Protein AF-A0A842SSV4-F1 (afdb_monomer_lite)

Structure (mmCIF, N/CA/C/O backbone):
data_AF-A0A842SSV4-F1
#
_entry.id   AF-A0A842SSV4-F1
#
loop_
_atom_site.group_PDB
_atom_site.id
_atom_site.type_symbol
_atom_site.label_atom_id
_atom_site.label_alt_id
_atom_site.label_comp_id
_atom_site.label_asym_id
_atom_site.label_entity_id
_atom_site.label_seq_id
_atom_site.pdbx_PDB_ins_code
_atom_site.Cartn_x
_atom_site.Cartn_y
_atom_site.Cartn_z
_atom_site.occupancy
_atom_site.B_iso_or_equiv
_atom_site.auth_seq_id
_atom_site.auth_comp_id
_atom_site.auth_asym_id
_atom_site.auth_atom_id
_atom_site.pdbx_PDB_model_num
ATOM 1 N N . MET A 1 1 ? 3.267 3.228 -20.780 1.00 93.62 1 MET A N 1
ATOM 2 C CA . MET A 1 1 ? 2.485 2.205 -20.049 1.00 93.62 1 MET A CA 1
ATOM 3 C C . MET A 1 1 ? 2.811 2.326 -18.571 1.00 93.62 1 MET A C 1
ATOM 5 O O . MET A 1 1 ? 3.985 2.410 -18.244 1.00 93.62 1 MET A O 1
ATOM 9 N N . LEU A 1 2 ? 1.813 2.346 -17.688 1.00 96.38 2 LEU A N 1
ATOM 10 C CA . LEU A 1 2 ? 2.030 2.384 -16.240 1.00 96.38 2 LEU A CA 1
ATOM 11 C C . LEU A 1 2 ? 1.550 1.074 -15.621 1.00 96.38 2 LEU A C 1
ATOM 13 O O . LEU A 1 2 ? 0.436 0.637 -15.901 1.00 96.38 2 LEU A O 1
ATOM 17 N N . GLN A 1 3 ? 2.385 0.460 -14.790 1.00 97.50 3 GLN A N 1
ATOM 18 C CA . GLN A 1 3 ? 2.035 -0.718 -14.011 1.00 97.50 3 GLN A CA 1
ATOM 19 C C . GLN A 1 3 ? 1.862 -0.320 -12.544 1.00 97.50 3 GLN A C 1
ATOM 21 O O . GLN A 1 3 ? 2.732 0.305 -11.937 1.00 97.50 3 GLN A O 1
ATOM 26 N N . ALA A 1 4 ? 0.693 -0.661 -12.004 1.00 97.88 4 ALA A N 1
ATOM 27 C CA . ALA A 1 4 ? 0.375 -0.517 -10.592 1.00 97.88 4 ALA A CA 1
ATOM 28 C C . ALA A 1 4 ? 0.913 -1.739 -9.830 1.00 97.88 4 ALA A C 1
ATOM 30 O O . ALA A 1 4 ? 0.251 -2.783 -9.742 1.00 97.88 4 ALA A O 1
ATOM 31 N N . SER A 1 5 ? 2.137 -1.615 -9.326 1.00 98.06 5 SER A N 1
ATOM 32 C CA . SER A 1 5 ? 2.765 -2.553 -8.399 1.00 98.06 5 SER A CA 1
ATOM 33 C C . SER A 1 5 ? 2.286 -2.286 -6.967 1.00 98.06 5 SER A C 1
ATOM 35 O O . SER A 1 5 ? 1.257 -1.650 -6.741 1.00 98.06 5 SER A O 1
ATOM 37 N N . THR A 1 6 ? 2.998 -2.810 -5.978 1.00 97.31 6 THR A N 1
ATOM 38 C CA . THR A 1 6 ? 2.606 -2.781 -4.567 1.00 97.31 6 THR A CA 1
ATOM 39 C C . THR A 1 6 ? 3.836 -2.803 -3.667 1.00 97.31 6 THR A C 1
ATOM 41 O O . THR A 1 6 ? 4.877 -3.305 -4.078 1.00 97.31 6 THR A O 1
ATOM 44 N N . SER A 1 7 ? 3.720 -2.305 -2.436 1.00 95.19 7 SER A N 1
ATOM 45 C CA . SER A 1 7 ? 4.739 -2.488 -1.397 1.00 95.19 7 SER A CA 1
ATOM 46 C C . SER A 1 7 ? 4.999 -3.961 -1.056 1.00 95.19 7 SER A C 1
ATOM 48 O O . SER A 1 7 ? 6.096 -4.285 -0.617 1.00 95.19 7 SER A O 1
ATOM 50 N N . GLU A 1 8 ? 4.054 -4.874 -1.315 1.00 95.38 8 GLU A N 1
ATOM 51 C CA . GLU A 1 8 ? 4.224 -6.312 -1.032 1.00 95.38 8 GLU A CA 1
ATOM 52 C C . GLU A 1 8 ? 5.365 -6.961 -1.839 1.00 95.38 8 GLU A C 1
ATOM 54 O O . GLU A 1 8 ? 5.863 -8.016 -1.460 1.00 95.38 8 GLU A O 1
ATOM 59 N N . VAL A 1 9 ? 5.872 -6.319 -2.904 1.00 97.38 9 VAL A N 1
ATOM 60 C CA . VAL A 1 9 ? 7.084 -6.797 -3.604 1.00 97.38 9 VAL A CA 1
ATOM 61 C C . VAL A 1 9 ? 8.329 -6.785 -2.710 1.00 97.38 9 VAL A C 1
ATOM 63 O O . VAL A 1 9 ? 9.318 -7.449 -3.038 1.00 97.38 9 VAL A O 1
ATOM 66 N N . TYR A 1 10 ? 8.275 -6.043 -1.597 1.00 96.69 10 TYR A N 1
ATOM 67 C CA . TYR A 1 10 ? 9.287 -6.022 -0.548 1.00 96.69 10 TYR A CA 1
ATOM 68 C C . TYR A 1 10 ? 9.121 -7.151 0.488 1.00 96.69 10 TYR A C 1
ATOM 70 O O . TYR A 1 10 ? 10.099 -7.462 1.167 1.00 96.69 10 TYR A O 1
ATOM 78 N N . GLY A 1 11 ? 7.945 -7.783 0.578 1.00 93.69 11 GLY A N 1
ATOM 79 C CA . GLY A 1 11 ? 7.650 -8.902 1.480 1.00 93.69 11 GLY A CA 1
ATOM 80 C C . GLY A 1 11 ? 7.737 -8.549 2.963 1.00 93.69 11 GLY A C 1
ATOM 81 O O . GLY A 1 11 ? 7.105 -7.590 3.395 1.00 93.69 11 GLY A O 1
ATOM 82 N N . ASP A 1 12 ? 8.531 -9.318 3.713 1.00 90.62 12 ASP A N 1
ATOM 83 C CA . ASP A 1 12 ? 8.858 -9.095 5.126 1.00 90.62 12 ASP A CA 1
ATOM 84 C C . ASP A 1 12 ? 10.211 -8.358 5.232 1.00 90.62 12 ASP A C 1
ATOM 86 O O . ASP A 1 12 ? 11.257 -8.991 5.414 1.00 90.62 12 ASP A O 1
ATOM 90 N N . PRO A 1 13 ? 10.250 -7.023 5.047 1.00 86.62 13 PRO A N 1
ATOM 91 C CA . PRO A 1 13 ? 11.495 -6.296 4.867 1.00 86.62 13 PRO A CA 1
ATOM 92 C C . PRO A 1 13 ? 12.367 -6.316 6.122 1.00 86.62 13 PRO A C 1
ATOM 94 O O . PRO A 1 13 ? 11.927 -6.015 7.228 1.00 86.62 13 PRO A O 1
ATOM 97 N N . GLU A 1 14 ? 13.657 -6.549 5.914 1.00 88.69 14 GLU A N 1
ATOM 98 C CA . GLU A 1 14 ? 14.684 -6.489 6.966 1.00 88.69 14 GLU A CA 1
ATOM 99 C C . GLU A 1 14 ? 15.176 -5.053 7.232 1.00 88.69 14 GLU A C 1
ATOM 101 O O . GLU A 1 14 ? 16.006 -4.813 8.108 1.00 88.69 14 GLU A O 1
ATOM 106 N N . VAL A 1 15 ? 14.680 -4.084 6.454 1.00 88.56 15 VAL A N 1
ATOM 107 C CA . VAL A 1 15 ? 15.071 -2.671 6.498 1.00 88.56 15 VAL A CA 1
ATOM 108 C C . VAL A 1 15 ? 13.840 -1.768 6.547 1.00 88.56 15 VAL A C 1
ATOM 110 O O . VAL A 1 15 ? 12.833 -2.028 5.883 1.00 88.56 15 VAL A O 1
ATOM 113 N N . HIS A 1 16 ? 13.929 -0.678 7.310 1.00 84.62 16 HIS A N 1
ATOM 114 C CA . HIS A 1 16 ? 12.875 0.328 7.411 1.00 84.62 16 HIS A CA 1
ATOM 115 C C . HIS A 1 16 ? 13.487 1.745 7.426 1.00 84.62 16 HIS A C 1
ATOM 117 O O . HIS A 1 16 ? 14.392 1.989 8.229 1.00 84.62 16 HIS A O 1
ATOM 123 N N . PRO A 1 17 ? 13.035 2.681 6.564 1.00 89.38 17 PRO A N 1
ATOM 124 C CA . PRO A 1 17 ? 12.002 2.527 5.528 1.00 89.38 17 PRO A CA 1
ATOM 125 C C . PRO A 1 17 ? 12.487 1.725 4.303 1.00 89.38 17 PRO A C 1
ATOM 127 O O . PRO A 1 17 ? 13.690 1.582 4.073 1.00 89.38 17 PRO A O 1
ATOM 130 N N . GLN A 1 18 ? 11.552 1.215 3.494 1.00 92.88 18 GLN A N 1
ATOM 131 C CA . GLN A 1 18 ? 11.871 0.471 2.270 1.00 92.88 18 GLN A CA 1
ATOM 132 C C . GLN A 1 18 ? 12.161 1.438 1.119 1.00 92.88 18 GLN A C 1
ATOM 134 O O . GLN A 1 18 ? 11.287 2.188 0.690 1.00 92.88 18 GLN A O 1
ATOM 139 N N . LYS A 1 19 ? 13.390 1.398 0.601 1.00 94.69 19 LYS A N 1
ATOM 140 C CA . LYS A 1 19 ? 13.786 2.129 -0.609 1.00 94.69 19 LYS A CA 1
ATOM 141 C C . LYS A 1 19 ? 13.594 1.276 -1.857 1.00 94.69 19 LYS A C 1
ATOM 143 O O . LYS A 1 19 ? 13.599 0.049 -1.785 1.00 94.69 19 LYS A O 1
ATOM 148 N N . GLU A 1 20 ? 13.479 1.925 -3.005 1.00 96.38 20 GLU A N 1
ATOM 149 C CA . GLU A 1 20 ? 13.238 1.301 -4.303 1.00 96.38 20 GLU A CA 1
ATOM 150 C C . GLU A 1 20 ? 14.331 0.311 -4.727 1.00 96.38 20 GLU A C 1
ATOM 152 O O . GLU A 1 20 ? 14.036 -0.640 -5.459 1.00 96.38 20 GLU A O 1
ATOM 157 N N . GLU A 1 21 ? 15.566 0.480 -4.242 1.00 95.69 21 GLU A N 1
ATOM 158 C CA . GLU A 1 21 ? 16.665 -0.451 -4.515 1.00 95.69 21 GLU A CA 1
ATOM 159 C C . GLU A 1 21 ? 16.591 -1.745 -3.689 1.00 95.69 21 GLU A C 1
ATOM 161 O O . GLU A 1 21 ? 17.307 -2.709 -3.985 1.00 95.69 21 GLU A O 1
ATOM 166 N N . TYR A 1 22 ? 15.744 -1.797 -2.654 1.00 96.62 22 TYR A N 1
ATOM 167 C CA . TYR A 1 22 ? 15.576 -3.002 -1.853 1.00 96.62 22 TYR A CA 1
ATOM 168 C C . TYR A 1 22 ? 14.926 -4.112 -2.685 1.00 96.62 22 TYR A C 1
ATOM 170 O O . TYR A 1 22 ? 13.895 -3.925 -3.330 1.00 96.62 22 TYR A O 1
ATOM 178 N N . ARG A 1 23 ? 15.536 -5.301 -2.663 1.00 95.31 23 ARG A N 1
ATOM 179 C CA . ARG A 1 23 ? 15.113 -6.444 -3.493 1.00 95.31 23 ARG A CA 1
ATOM 180 C C . ARG A 1 23 ? 13.877 -7.174 -2.965 1.00 95.31 23 ARG A C 1
ATOM 182 O O . ARG A 1 23 ? 13.277 -7.941 -3.720 1.00 95.31 23 ARG A O 1
ATOM 189 N N . GLY A 1 24 ? 13.516 -6.942 -1.705 1.00 94.94 24 GLY A N 1
ATOM 190 C CA . GLY A 1 24 ? 12.455 -7.659 -1.007 1.00 94.94 24 GLY A CA 1
ATOM 191 C C . GLY A 1 24 ? 12.914 -8.968 -0.365 1.00 94.94 24 GLY A C 1
ATOM 192 O O . GLY A 1 24 ? 13.857 -9.604 -0.839 1.00 94.94 24 GLY A O 1
ATOM 193 N N . SER A 1 25 ? 12.217 -9.361 0.698 1.00 96.00 25 SER A N 1
ATOM 194 C CA . SER A 1 25 ? 12.323 -10.659 1.365 1.00 96.00 25 SER A CA 1
ATOM 195 C C . SER A 1 25 ? 10.961 -11.344 1.273 1.00 96.00 25 SER A C 1
ATOM 197 O O . SER A 1 25 ? 10.071 -11.105 2.082 1.00 96.00 25 SER A O 1
ATOM 199 N N . VAL A 1 26 ? 10.754 -12.112 0.203 1.00 96.06 26 VAL A N 1
ATOM 200 C CA . VAL A 1 26 ? 9.441 -12.659 -0.173 1.00 96.06 26 VAL A CA 1
ATOM 201 C C . VAL A 1 26 ? 9.509 -14.181 -0.200 1.00 96.06 26 VAL A C 1
ATOM 203 O O . VAL A 1 26 ? 10.451 -14.762 -0.742 1.00 96.06 26 VAL A O 1
ATOM 206 N N . ASN A 1 27 ? 8.502 -14.835 0.379 1.00 95.56 27 ASN A N 1
ATOM 207 C CA . ASN A 1 27 ? 8.369 -16.287 0.346 1.00 95.56 27 ASN A CA 1
ATOM 208 C C . ASN A 1 27 ? 7.609 -16.730 -0.914 1.00 95.56 27 ASN A C 1
ATOM 210 O O . ASN A 1 27 ? 6.416 -16.468 -1.053 1.00 95.56 27 ASN A O 1
ATOM 214 N N . THR A 1 28 ? 8.279 -17.477 -1.790 1.00 97.12 28 THR A N 1
ATOM 215 C CA . THR A 1 28 ? 7.751 -17.921 -3.091 1.00 97.12 28 THR A CA 1
ATOM 216 C C . THR A 1 28 ? 6.692 -19.026 -3.015 1.00 97.12 28 THR A C 1
ATOM 218 O O . THR A 1 28 ? 6.060 -19.324 -4.026 1.00 97.12 28 THR A O 1
ATOM 221 N N . ILE A 1 29 ? 6.481 -19.642 -1.846 1.00 97.25 29 ILE A N 1
ATOM 222 C CA . ILE A 1 29 ? 5.514 -20.741 -1.647 1.00 97.25 29 ILE A CA 1
ATOM 223 C C . ILE A 1 29 ? 4.488 -20.459 -0.539 1.00 97.25 29 ILE A C 1
ATOM 225 O O . ILE A 1 29 ? 3.677 -21.324 -0.212 1.00 97.25 29 ILE A O 1
ATOM 229 N N . GLY A 1 30 ? 4.527 -19.269 0.065 1.00 94.44 30 GLY A N 1
ATOM 230 C CA . GLY A 1 30 ? 3.568 -18.864 1.092 1.00 94.44 30 GLY A CA 1
ATOM 231 C C . GLY A 1 30 ? 2.160 -18.640 0.531 1.00 94.44 30 GLY A C 1
ATOM 232 O O . GLY A 1 30 ? 1.970 -18.464 -0.669 1.00 94.44 30 GLY A O 1
ATOM 233 N N . LEU A 1 31 ? 1.156 -18.564 1.412 1.00 93.88 31 LEU A N 1
ATOM 234 C CA . LEU A 1 31 ? -0.245 -18.334 1.016 1.00 93.88 31 LEU A CA 1
ATOM 235 C C . LEU A 1 31 ? -0.456 -17.029 0.226 1.00 93.88 31 LEU A C 1
ATOM 237 O O . LEU A 1 31 ? -1.400 -16.931 -0.552 1.00 93.88 31 LEU A O 1
ATOM 241 N N . ARG A 1 32 ? 0.424 -16.037 0.418 1.00 93.25 32 ARG A N 1
ATOM 242 C CA . ARG A 1 32 ? 0.400 -14.745 -0.285 1.00 93.25 32 ARG A CA 1
ATOM 243 C C . ARG A 1 32 ? 1.230 -14.724 -1.573 1.00 93.25 32 ARG A C 1
ATOM 245 O O . ARG A 1 32 ? 1.092 -13.791 -2.359 1.00 93.25 32 ARG A O 1
ATOM 252 N N . ALA A 1 33 ? 2.017 -15.770 -1.848 1.00 95.88 33 ALA A N 1
ATOM 253 C CA . ALA A 1 33 ? 2.967 -15.797 -2.961 1.00 95.88 33 ALA A CA 1
ATOM 254 C C . ALA A 1 33 ? 2.305 -15.556 -4.325 1.00 95.88 33 ALA A C 1
ATOM 256 O O . ALA A 1 33 ? 2.905 -14.939 -5.199 1.00 95.88 33 ALA A O 1
ATOM 257 N N . CYS A 1 34 ? 1.053 -15.991 -4.509 1.00 96.94 34 CYS A N 1
ATOM 258 C CA . CYS A 1 34 ? 0.309 -15.750 -5.746 1.00 96.94 34 CYS A CA 1
ATOM 259 C C . CYS A 1 34 ? 0.157 -14.253 -6.071 1.00 96.94 34 CYS A C 1
ATOM 261 O O . CYS A 1 34 ? 0.203 -13.875 -7.242 1.00 96.94 34 CYS A O 1
ATOM 263 N N . TYR A 1 35 ? 0.011 -13.405 -5.052 1.00 96.44 35 TYR A N 1
ATOM 264 C CA . TYR A 1 35 ? -0.056 -11.957 -5.203 1.00 96.44 35 TYR A CA 1
ATOM 265 C C . TYR A 1 35 ? 1.348 -11.346 -5.263 1.00 96.44 35 TYR A C 1
ATOM 267 O O . TYR A 1 35 ? 1.656 -10.622 -6.214 1.00 96.44 35 TYR A O 1
ATOM 275 N N . ASP A 1 36 ? 2.208 -11.686 -4.300 1.00 97.06 36 ASP A N 1
ATOM 276 C CA . ASP A 1 36 ? 3.527 -11.067 -4.130 1.00 97.06 36 ASP A CA 1
ATOM 277 C C . ASP A 1 36 ? 4.442 -11.363 -5.330 1.00 97.06 36 ASP A C 1
ATOM 279 O O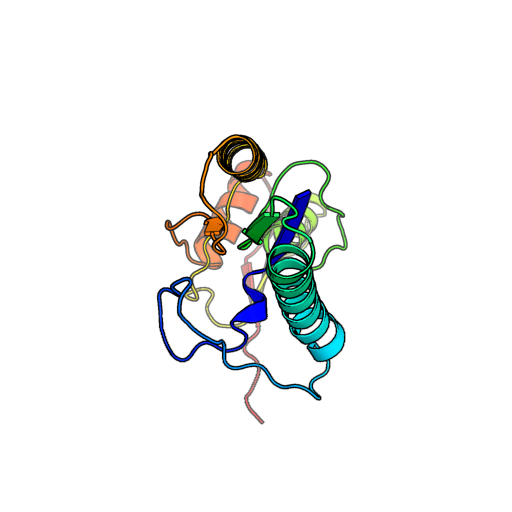 . ASP A 1 36 ? 4.943 -10.448 -5.993 1.00 97.06 36 ASP A O 1
ATOM 283 N N . GLU A 1 37 ? 4.594 -12.642 -5.692 1.00 98.25 37 GLU A N 1
ATOM 284 C CA . GLU A 1 37 ? 5.376 -13.049 -6.865 1.00 98.25 37 GLU A CA 1
ATOM 285 C C . GLU A 1 37 ? 4.680 -12.672 -8.172 1.00 98.25 37 GLU A C 1
ATOM 287 O O . GLU A 1 37 ? 5.347 -12.336 -9.150 1.00 98.25 37 GLU A O 1
ATOM 292 N N . GLY A 1 38 ? 3.344 -12.632 -8.192 1.00 98.25 38 GLY A N 1
ATOM 293 C CA . GLY A 1 38 ? 2.591 -12.127 -9.339 1.00 98.25 38 GLY A CA 1
ATOM 294 C C . GLY A 1 38 ? 2.968 -10.680 -9.677 1.00 98.25 38 GLY A C 1
ATOM 295 O O . GLY A 1 38 ? 3.238 -10.350 -10.836 1.00 98.25 38 GLY A O 1
ATOM 296 N N . LYS A 1 39 ? 3.063 -9.812 -8.663 1.00 98.31 39 LYS A N 1
ATOM 297 C CA . LYS A 1 39 ? 3.467 -8.408 -8.831 1.00 98.31 39 LYS A CA 1
ATOM 298 C C . LYS A 1 39 ? 4.949 -8.265 -9.178 1.00 98.31 39 LYS A C 1
ATOM 300 O O . LYS A 1 39 ? 5.270 -7.487 -10.077 1.00 98.31 39 LYS A O 1
ATOM 305 N N . ARG A 1 40 ? 5.837 -9.058 -8.568 1.00 98.44 40 ARG A N 1
ATOM 306 C CA . ARG A 1 40 ? 7.276 -9.093 -8.912 1.00 98.44 40 ARG A CA 1
ATOM 307 C C . ARG A 1 40 ? 7.519 -9.556 -10.351 1.00 98.44 40 ARG A C 1
ATOM 309 O O . ARG A 1 40 ? 8.318 -8.960 -11.081 1.00 98.44 40 ARG A O 1
ATOM 316 N N . CYS A 1 41 ? 6.790 -10.578 -10.794 1.00 98.31 41 CYS A N 1
ATOM 317 C CA . CYS A 1 41 ? 6.816 -11.050 -12.174 1.00 98.31 41 CYS A CA 1
ATOM 318 C C . CYS A 1 41 ? 6.330 -9.956 -13.137 1.00 98.31 41 CYS A C 1
ATOM 320 O O . CYS A 1 41 ? 6.984 -9.693 -14.145 1.00 98.31 41 CYS A O 1
ATOM 322 N N . ALA A 1 42 ? 5.249 -9.246 -12.798 1.00 98.31 42 ALA A N 1
ATOM 323 C CA . ALA A 1 42 ? 4.755 -8.138 -13.611 1.00 98.31 42 ALA A CA 1
ATOM 324 C C . ALA A 1 42 ? 5.789 -7.005 -13.765 1.00 98.31 42 ALA A C 1
ATOM 326 O O . ALA A 1 42 ? 5.976 -6.521 -14.881 1.00 98.31 42 ALA A O 1
ATOM 327 N N . GLU A 1 43 ? 6.502 -6.612 -12.698 1.00 98.25 43 GLU A N 1
ATOM 328 C CA . GLU A 1 43 ? 7.608 -5.642 -12.811 1.00 98.25 43 GLU A CA 1
ATOM 329 C C . GLU A 1 43 ? 8.691 -6.150 -13.776 1.00 98.25 43 GLU A C 1
ATOM 331 O O . GLU A 1 43 ? 9.118 -5.425 -14.677 1.00 98.25 43 GLU A O 1
ATOM 336 N N . THR A 1 44 ? 9.082 -7.421 -13.648 1.00 98.12 44 THR A N 1
ATOM 337 C CA . THR A 1 44 ? 10.081 -8.055 -14.525 1.00 98.12 44 THR A CA 1
ATOM 338 C C . THR A 1 44 ? 9.677 -7.965 -15.997 1.00 98.12 44 THR A C 1
ATOM 340 O O . THR A 1 44 ? 10.474 -7.531 -16.832 1.00 98.12 44 THR A O 1
ATOM 343 N N . LEU A 1 45 ? 8.421 -8.302 -16.307 1.00 98.19 45 LEU A N 1
ATOM 344 C CA . LEU A 1 45 ? 7.882 -8.245 -17.665 1.00 98.19 45 LEU A CA 1
ATOM 345 C C . LEU A 1 45 ? 7.879 -6.819 -18.225 1.00 98.19 45 LEU A C 1
ATOM 347 O O . LEU A 1 45 ? 8.253 -6.633 -19.382 1.00 98.19 45 LEU A O 1
ATOM 351 N N . MET A 1 46 ? 7.520 -5.811 -17.420 1.00 97.62 46 MET A N 1
ATOM 352 C CA . MET A 1 46 ? 7.562 -4.400 -17.834 1.00 97.62 46 MET A CA 1
ATOM 353 C C . MET A 1 46 ? 8.972 -4.004 -18.279 1.00 97.62 46 MET A C 1
ATOM 355 O O . MET A 1 46 ? 9.159 -3.483 -19.381 1.00 97.62 46 MET A O 1
ATOM 359 N N . PHE A 1 47 ? 9.971 -4.296 -17.444 1.00 97.38 47 PHE A N 1
ATOM 360 C CA . PHE A 1 47 ? 11.363 -3.957 -17.722 1.00 97.38 47 PHE A CA 1
ATOM 361 C C . PHE A 1 47 ? 11.944 -4.736 -18.907 1.00 97.38 47 PHE A C 1
ATOM 363 O O . PHE A 1 47 ? 12.706 -4.169 -19.693 1.00 97.38 47 PHE A O 1
ATOM 370 N N . ASP A 1 48 ? 11.578 -6.007 -19.077 1.00 98.00 48 ASP A N 1
ATOM 371 C CA . ASP A 1 48 ? 11.964 -6.788 -20.256 1.00 98.00 48 ASP A CA 1
ATOM 372 C C . ASP A 1 48 ? 11.380 -6.201 -21.540 1.00 98.00 48 ASP A C 1
ATOM 374 O O . ASP A 1 48 ? 12.084 -6.083 -22.547 1.00 98.00 48 ASP A O 1
ATOM 378 N N . TYR A 1 49 ? 10.114 -5.788 -21.504 1.00 97.25 49 TYR A N 1
ATOM 379 C CA . TYR A 1 49 ? 9.460 -5.189 -22.660 1.00 97.25 49 TYR A CA 1
ATOM 380 C C . TYR A 1 49 ? 10.059 -3.829 -23.023 1.00 97.25 49 TYR A C 1
ATOM 382 O O . TYR A 1 49 ? 10.240 -3.544 -24.207 1.00 97.25 49 TYR A O 1
ATOM 390 N N . HIS A 1 50 ? 10.428 -3.023 -22.024 1.00 96.81 50 HIS A N 1
ATOM 391 C CA . HIS A 1 50 ? 11.170 -1.782 -22.235 1.00 96.81 50 HIS A CA 1
ATOM 392 C C . HIS A 1 50 ? 12.523 -2.042 -22.910 1.00 96.81 50 HIS A C 1
ATOM 394 O O . HIS A 1 50 ? 12.803 -1.461 -23.956 1.00 96.81 50 HIS A O 1
ATOM 400 N N . ARG A 1 51 ? 13.334 -2.970 -22.377 1.00 97.06 51 ARG A N 1
ATOM 401 C CA . ARG A 1 51 ? 14.657 -3.303 -22.938 1.00 97.06 51 ARG A CA 1
ATOM 402 C C . ARG A 1 51 ? 14.591 -3.841 -24.367 1.00 97.06 51 ARG A C 1
ATOM 404 O O . ARG A 1 51 ? 15.452 -3.510 -25.173 1.00 97.06 51 ARG A O 1
ATOM 411 N N . LYS A 1 52 ? 13.609 -4.696 -24.671 1.00 98.00 52 LYS A N 1
ATOM 412 C CA . LYS A 1 52 ? 13.505 -5.360 -25.982 1.00 98.00 52 LYS A CA 1
ATOM 413 C C . LYS A 1 52 ? 12.806 -4.516 -27.043 1.00 98.00 52 LYS A C 1
ATOM 415 O O . LYS A 1 52 ? 13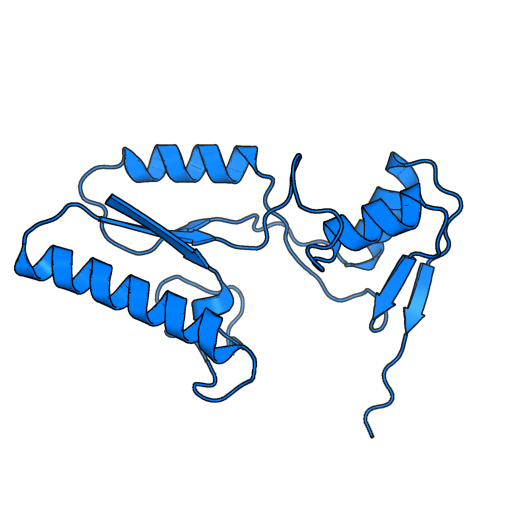.173 -4.609 -28.207 1.00 98.00 52 LYS A O 1
ATOM 420 N N . ASN A 1 53 ? 11.800 -3.733 -26.657 1.00 97.62 53 ASN A N 1
ATOM 421 C CA . ASN A 1 53 ? 10.897 -3.071 -27.603 1.00 97.62 53 ASN A CA 1
ATOM 422 C C . ASN A 1 53 ? 10.874 -1.541 -27.462 1.00 97.62 53 ASN A C 1
ATOM 424 O O . ASN A 1 53 ? 10.121 -0.884 -28.174 1.00 97.62 53 ASN A O 1
ATOM 428 N N . GLY A 1 54 ? 11.641 -0.960 -26.534 1.00 95.44 54 GLY A N 1
ATOM 429 C CA . GLY A 1 54 ? 11.681 0.489 -26.314 1.00 95.44 54 GLY A CA 1
ATOM 430 C C . GLY A 1 54 ? 10.369 1.078 -25.787 1.00 95.44 54 GLY A C 1
ATOM 431 O O . GLY A 1 54 ? 10.150 2.281 -25.904 1.00 95.44 54 GLY A O 1
ATOM 432 N N . VAL A 1 55 ? 9.476 0.254 -25.226 1.00 95.25 55 VAL A N 1
ATOM 433 C CA . VAL A 1 55 ? 8.193 0.732 -24.692 1.00 95.25 55 VAL A CA 1
ATOM 434 C C . VAL A 1 55 ? 8.443 1.630 -23.489 1.00 95.25 55 VAL A C 1
ATOM 436 O O . VAL A 1 55 ? 9.139 1.232 -22.560 1.00 95.25 55 VAL A O 1
ATOM 439 N N . ASP A 1 56 ? 7.855 2.824 -23.483 1.00 95.19 56 ASP A N 1
ATOM 440 C CA . ASP A 1 56 ? 7.951 3.727 -22.339 1.00 95.19 56 ASP A CA 1
ATOM 441 C C . ASP A 1 56 ? 7.137 3.184 -21.154 1.00 95.19 56 ASP A C 1
ATOM 443 O O . ASP A 1 56 ? 5.927 2.945 -21.278 1.00 95.19 56 ASP A O 1
ATOM 447 N N . ILE A 1 57 ? 7.798 2.958 -20.015 1.00 96.75 57 ILE A N 1
ATOM 448 C CA . ILE A 1 57 ? 7.210 2.300 -18.842 1.00 96.75 57 ILE A CA 1
ATOM 449 C C . ILE A 1 57 ? 7.323 3.136 -17.568 1.00 96.75 57 ILE A C 1
ATOM 451 O O . ILE A 1 57 ? 8.315 3.820 -17.334 1.00 96.75 57 ILE A O 1
ATOM 455 N N . ARG A 1 58 ? 6.317 3.007 -16.705 1.00 97.19 58 ARG A N 1
ATOM 456 C CA . ARG A 1 58 ? 6.312 3.494 -15.323 1.00 97.19 58 ARG A CA 1
ATOM 457 C C . ARG A 1 58 ? 5.908 2.344 -14.412 1.00 97.19 58 ARG A C 1
ATOM 459 O O . ARG A 1 58 ? 4.943 1.644 -14.717 1.00 97.19 58 ARG A O 1
ATOM 466 N N . VAL A 1 59 ? 6.621 2.154 -13.309 1.00 97.81 59 VAL A N 1
ATOM 467 C CA . VAL A 1 59 ? 6.282 1.157 -12.285 1.00 97.81 59 VAL A CA 1
ATOM 468 C C . VAL A 1 59 ? 6.035 1.897 -10.980 1.00 97.81 59 VAL A C 1
ATOM 470 O O . VAL A 1 59 ? 6.928 2.556 -10.461 1.00 97.81 59 VAL A O 1
ATOM 473 N N . VAL A 1 60 ? 4.815 1.815 -10.459 1.00 97.81 60 VAL A N 1
ATOM 474 C CA . VAL A 1 60 ? 4.444 2.465 -9.199 1.00 97.81 60 VAL A CA 1
ATOM 475 C C . VAL A 1 60 ? 4.290 1.405 -8.126 1.00 97.81 60 VAL A C 1
ATOM 477 O O . VAL A 1 60 ? 3.414 0.553 -8.238 1.00 97.81 60 VAL A O 1
ATOM 480 N N . ARG A 1 61 ? 5.091 1.468 -7.064 1.00 97.88 61 ARG A N 1
ATOM 481 C CA . ARG A 1 61 ? 4.942 0.611 -5.883 1.00 97.88 61 ARG A CA 1
ATOM 482 C C . ARG A 1 61 ? 4.031 1.306 -4.881 1.00 97.88 61 ARG A C 1
ATOM 484 O O . ARG A 1 61 ? 4.448 2.208 -4.158 1.00 97.88 61 ARG A O 1
ATOM 491 N N . ILE A 1 62 ? 2.762 0.908 -4.910 1.00 96.88 62 ILE A N 1
ATOM 492 C CA . ILE A 1 62 ? 1.690 1.512 -4.117 1.00 96.88 62 ILE A CA 1
ATOM 493 C C . ILE A 1 62 ? 1.747 0.969 -2.687 1.00 96.88 62 ILE A C 1
ATOM 495 O O . ILE A 1 62 ? 1.626 -0.242 -2.479 1.00 96.88 62 ILE A O 1
ATOM 499 N N . PHE A 1 63 ? 1.910 1.868 -1.720 1.00 94.44 63 PHE A N 1
ATOM 500 C CA . PHE A 1 63 ? 1.742 1.582 -0.295 1.00 94.44 63 PHE A CA 1
ATOM 501 C C . PHE A 1 63 ? 0.263 1.672 0.099 1.00 94.44 63 PHE A C 1
ATOM 503 O O . PHE A 1 63 ? -0.579 2.132 -0.677 1.00 94.44 63 PHE A O 1
ATOM 510 N N . SER A 1 64 ? -0.062 1.232 1.317 1.00 92.19 64 SER A N 1
ATOM 511 C CA . SER A 1 64 ? -1.412 1.264 1.890 1.00 92.19 64 SER A CA 1
ATOM 512 C C . SER A 1 64 ? -2.173 2.538 1.526 1.00 92.19 64 SER A C 1
ATOM 514 O O . SER A 1 64 ? -1.819 3.637 1.950 1.00 92.19 64 SER A O 1
ATOM 516 N N . THR A 1 65 ? -3.223 2.375 0.724 1.00 94.75 65 THR A N 1
ATOM 517 C CA . THR A 1 65 ? -4.055 3.472 0.223 1.00 94.75 65 THR A CA 1
ATOM 518 C C . THR A 1 65 ? -5.491 3.296 0.695 1.00 94.75 65 THR A C 1
ATOM 520 O O . THR A 1 65 ? -5.986 2.164 0.734 1.00 94.75 65 THR A O 1
ATOM 523 N N . TYR A 1 66 ? -6.160 4.400 1.025 1.00 94.62 66 TYR A N 1
ATOM 524 C CA . TYR A 1 66 ? -7.563 4.427 1.431 1.00 94.62 66 TYR A CA 1
ATOM 525 C C . TYR A 1 66 ? -8.338 5.566 0.759 1.00 94.62 66 TYR A C 1
ATOM 527 O O . TYR A 1 66 ? -7.753 6.532 0.271 1.00 94.62 66 TYR A O 1
ATOM 535 N N . GLY A 1 67 ? -9.666 5.460 0.736 1.00 94.81 67 GLY A N 1
ATOM 536 C CA . GLY A 1 67 ? -10.541 6.512 0.232 1.00 94.81 67 GLY A CA 1
ATOM 537 C C . GLY A 1 67 ? -11.949 6.016 -0.101 1.00 94.81 67 GLY A C 1
ATOM 538 O O . GLY A 1 67 ? -12.275 4.849 0.129 1.00 94.81 67 GLY A O 1
ATOM 539 N N . PRO A 1 68 ? -12.805 6.888 -0.655 1.00 93.94 68 PRO A N 1
ATOM 540 C CA . PRO A 1 68 ? -14.144 6.512 -1.089 1.00 93.94 68 PRO A CA 1
ATOM 541 C C . PRO A 1 68 ? -14.133 5.338 -2.080 1.00 93.94 68 PRO A C 1
ATOM 543 O O . PRO A 1 68 ? -13.211 5.201 -2.883 1.00 93.94 68 PRO A O 1
ATOM 546 N N . ARG A 1 69 ? -15.214 4.543 -2.086 1.00 92.69 69 ARG A N 1
ATOM 547 C CA . ARG A 1 69 ? -15.427 3.380 -2.980 1.00 92.69 69 ARG A CA 1
ATOM 548 C C . ARG A 1 69 ? -14.535 2.161 -2.708 1.00 92.69 69 ARG A C 1
ATOM 550 O O . ARG A 1 69 ? -14.530 1.237 -3.519 1.00 92.69 69 ARG A O 1
ATOM 557 N N . MET A 1 70 ? -13.809 2.126 -1.591 1.00 92.38 70 MET A N 1
ATOM 558 C CA . MET A 1 70 ? -13.262 0.863 -1.085 1.00 92.38 70 MET A CA 1
ATOM 559 C C . MET A 1 70 ? -14.400 -0.129 -0.820 1.00 92.38 70 MET A C 1
ATOM 561 O O . MET A 1 70 ? -15.484 0.276 -0.395 1.00 92.38 70 MET A O 1
ATOM 565 N N . ALA A 1 71 ? -14.160 -1.415 -1.075 1.00 88.56 71 ALA A N 1
ATOM 566 C CA . ALA A 1 71 ? -15.121 -2.449 -0.715 1.00 88.56 71 ALA A CA 1
ATOM 567 C C . ALA A 1 71 ? -15.221 -2.553 0.815 1.00 88.56 71 ALA A C 1
ATOM 569 O O . ALA A 1 71 ? -14.219 -2.412 1.519 1.00 88.56 71 ALA A O 1
ATOM 570 N N . ALA A 1 72 ? -16.433 -2.767 1.324 1.00 86.94 72 ALA A N 1
ATOM 571 C CA . ALA A 1 72 ? -16.674 -2.863 2.763 1.00 86.94 72 ALA A CA 1
ATOM 572 C C . ALA A 1 72 ? -15.989 -4.098 3.378 1.00 86.94 72 ALA A C 1
ATOM 574 O O . ALA A 1 72 ? -15.525 -4.051 4.511 1.00 86.94 72 ALA A O 1
ATOM 575 N N . ASP A 1 73 ? -15.874 -5.175 2.601 1.00 85.06 73 ASP A N 1
ATOM 576 C CA . ASP A 1 73 ? -15.309 -6.477 2.962 1.00 85.06 73 ASP A CA 1
ATOM 577 C C . ASP A 1 73 ? -13.860 -6.671 2.482 1.00 85.06 73 ASP A C 1
ATOM 579 O O . ASP A 1 73 ? -13.342 -7.784 2.450 1.00 85.06 73 ASP A O 1
ATOM 583 N N . ASP A 1 74 ? -13.175 -5.585 2.127 1.00 81.81 74 ASP A N 1
ATOM 584 C CA . ASP A 1 74 ? -11.811 -5.620 1.595 1.00 81.81 74 ASP A CA 1
ATOM 585 C C . ASP A 1 74 ? -10.757 -6.140 2.604 1.00 81.81 74 ASP A C 1
ATOM 587 O O . ASP A 1 74 ? -9.660 -6.554 2.223 1.00 81.81 74 ASP A O 1
ATOM 591 N N . GLY A 1 75 ? -11.085 -6.152 3.899 1.00 80.50 75 GLY A N 1
ATOM 592 C CA . GLY A 1 75 ? -10.250 -6.743 4.943 1.00 80.50 75 GLY A CA 1
ATOM 593 C C . GLY A 1 75 ? -9.066 -5.880 5.394 1.00 80.50 75 GLY A C 1
ATOM 594 O O . GLY A 1 75 ? -8.359 -6.274 6.325 1.00 80.50 75 GLY A O 1
ATOM 595 N N . ARG A 1 76 ? -8.840 -4.698 4.797 1.00 88.56 76 ARG A N 1
ATOM 596 C CA . ARG A 1 76 ? -7.872 -3.713 5.308 1.00 88.56 76 ARG A CA 1
ATOM 597 C C . ARG A 1 76 ? -8.375 -3.052 6.595 1.00 88.56 76 ARG A C 1
ATOM 599 O O . ARG A 1 76 ? -9.566 -2.896 6.842 1.00 88.56 76 ARG A O 1
ATOM 606 N N . VAL A 1 77 ? -7.426 -2.602 7.417 1.00 91.38 77 VAL A N 1
ATOM 607 C CA . VAL A 1 77 ? -7.710 -2.064 8.758 1.00 91.38 77 VAL A CA 1
ATOM 608 C C . VAL A 1 77 ? -8.594 -0.811 8.747 1.00 91.38 77 VAL A C 1
ATOM 610 O O . VAL A 1 77 ? -9.497 -0.706 9.568 1.00 91.38 77 VAL A O 1
ATOM 613 N N . VAL A 1 78 ? -8.391 0.103 7.789 1.00 92.44 78 VAL A N 1
ATOM 614 C CA . VAL A 1 78 ? -9.178 1.346 7.688 1.00 92.44 78 VAL A CA 1
ATOM 615 C C . VAL A 1 78 ? -10.646 1.042 7.390 1.00 92.44 78 VAL A C 1
ATOM 617 O O . VAL A 1 78 ? -11.521 1.539 8.092 1.00 92.44 78 VAL A O 1
ATOM 620 N N . SER A 1 79 ? -10.928 0.201 6.388 1.00 92.06 79 SER A N 1
ATOM 621 C CA . SER A 1 79 ? -12.304 -0.174 6.041 1.00 92.06 79 SER A CA 1
ATOM 622 C C . SER A 1 79 ? -12.963 -0.962 7.167 1.00 92.06 79 SER A C 1
ATOM 624 O O . SER A 1 79 ? -14.077 -0.626 7.549 1.00 92.06 79 SER A O 1
ATOM 626 N N . ASN A 1 80 ? -12.263 -1.934 7.762 1.00 93.69 80 ASN A N 1
ATOM 627 C CA . ASN A 1 80 ? -12.818 -2.732 8.856 1.00 93.69 80 ASN A CA 1
ATOM 628 C C . ASN A 1 80 ? -13.213 -1.864 10.056 1.00 93.69 80 ASN A C 1
ATOM 630 O O . ASN A 1 80 ? -14.299 -2.042 10.593 1.00 93.69 80 ASN A O 1
ATOM 634 N N . PHE A 1 81 ? -12.370 -0.908 10.457 1.00 95.88 81 PHE A N 1
ATOM 635 C CA . PHE A 1 81 ? -12.684 -0.026 11.585 1.00 95.88 81 PHE A CA 1
ATOM 636 C C . PHE A 1 81 ? -13.871 0.881 11.281 1.00 95.88 81 PHE A C 1
ATOM 638 O O . PHE A 1 81 ? -14.730 1.058 12.141 1.00 95.88 81 PHE A O 1
ATOM 645 N N . ILE A 1 82 ? -13.936 1.438 10.067 1.00 95.62 82 ILE A N 1
ATOM 646 C CA . ILE A 1 82 ? -15.060 2.281 9.645 1.00 95.62 82 ILE A CA 1
ATOM 647 C C . ILE A 1 82 ? -16.363 1.478 9.669 1.00 95.62 82 ILE A C 1
ATOM 649 O O . ILE A 1 82 ? -17.347 1.957 10.219 1.00 95.62 82 ILE A O 1
ATOM 653 N N . ILE A 1 83 ? -16.367 0.262 9.118 1.00 95.06 83 ILE A N 1
ATOM 654 C CA . ILE A 1 83 ? -17.557 -0.595 9.099 1.00 95.06 83 ILE A CA 1
ATOM 655 C C . ILE A 1 83 ? -17.967 -0.996 10.519 1.00 95.06 83 ILE A C 1
ATOM 657 O O . ILE A 1 83 ? -19.114 -0.770 10.881 1.00 95.06 83 ILE A O 1
ATOM 661 N N . GLN A 1 84 ? -17.033 -1.463 11.359 1.00 96.44 84 GLN A N 1
ATOM 662 C CA . GLN A 1 84 ? -17.318 -1.793 12.764 1.00 96.44 84 GLN A CA 1
ATOM 663 C C . GLN A 1 84 ? -17.950 -0.611 13.508 1.00 96.44 84 GLN A C 1
ATOM 665 O O . GLN A 1 84 ? -18.977 -0.759 14.163 1.00 96.44 84 GLN A O 1
ATOM 670 N N . ALA A 1 85 ? -17.380 0.586 13.361 1.00 97.19 85 ALA A N 1
ATOM 671 C CA . ALA A 1 85 ? -17.897 1.775 14.024 1.00 97.19 85 ALA A CA 1
ATOM 672 C C . ALA A 1 85 ? -19.298 2.176 13.530 1.00 97.19 85 ALA A C 1
ATOM 674 O O . ALA A 1 85 ? -20.125 2.586 14.346 1.00 97.19 85 ALA A O 1
ATOM 675 N N . LEU A 1 86 ? -19.564 2.061 12.224 1.00 95.88 86 LEU A N 1
ATOM 676 C CA . LEU A 1 86 ? -20.865 2.379 11.623 1.00 95.88 86 LEU A CA 1
ATOM 677 C C . LEU A 1 86 ? -21.948 1.348 11.967 1.00 95.88 86 LEU A C 1
ATOM 679 O O . LEU A 1 86 ? -23.103 1.734 12.144 1.00 95.88 86 LEU A O 1
ATOM 683 N N . ASP A 1 87 ? -21.577 0.076 12.106 1.00 96.06 87 ASP A N 1
ATOM 684 C CA . ASP A 1 87 ? -22.484 -1.007 12.503 1.00 96.06 87 ASP A CA 1
ATOM 685 C C . ASP A 1 87 ? -22.720 -1.046 14.027 1.00 96.06 87 ASP A C 1
ATOM 687 O O . ASP A 1 87 ? -23.626 -1.726 14.509 1.00 96.06 87 ASP A O 1
ATOM 691 N N . GLY A 1 88 ? -21.950 -0.266 14.795 1.00 96.00 88 GLY A N 1
ATOM 692 C CA . GLY A 1 88 ? -22.011 -0.227 16.258 1.00 96.00 88 GLY A CA 1
ATOM 693 C C . GLY A 1 88 ? -21.278 -1.387 16.941 1.00 96.00 88 GLY A C 1
ATOM 694 O O . GLY A 1 88 ? -21.442 -1.584 18.146 1.00 96.00 88 GLY A O 1
ATOM 695 N N . ASP A 1 89 ? -20.464 -2.129 16.191 1.00 96.88 89 ASP A N 1
ATOM 696 C CA . ASP A 1 89 ? -19.610 -3.205 16.684 1.00 96.88 89 ASP A CA 1
ATOM 697 C C . ASP A 1 89 ? -18.342 -2.654 17.345 1.00 96.88 89 ASP A C 1
ATOM 699 O O . ASP A 1 89 ? -17.829 -1.592 16.987 1.00 96.88 89 ASP A O 1
ATOM 703 N N . ASP A 1 90 ? -17.779 -3.401 18.293 1.00 97.50 90 ASP A N 1
ATOM 704 C CA . ASP A 1 90 ? -16.505 -3.036 18.910 1.00 97.50 90 ASP A CA 1
ATOM 705 C C . ASP A 1 90 ? -15.343 -3.094 17.900 1.00 97.50 90 ASP A C 1
ATOM 707 O O . ASP A 1 90 ? -15.208 -4.034 17.108 1.00 97.50 90 ASP A O 1
ATOM 711 N N . ILE A 1 91 ? -14.446 -2.106 17.972 1.00 97.06 91 ILE A N 1
ATOM 712 C CA . ILE A 1 91 ? -13.272 -2.050 17.102 1.00 97.06 91 ILE A CA 1
ATOM 713 C C . ILE A 1 91 ? -12.233 -3.063 17.573 1.00 97.06 91 ILE A C 1
ATOM 715 O O . ILE A 1 91 ? -11.721 -2.995 18.694 1.00 97.06 91 ILE A O 1
ATOM 719 N N . THR A 1 92 ? -11.886 -3.985 16.680 1.00 95.75 92 THR A N 1
ATOM 720 C CA . THR A 1 92 ? -10.975 -5.098 16.966 1.00 95.75 92 THR A CA 1
ATOM 721 C C . THR A 1 92 ? -9.520 -4.719 16.692 1.00 95.75 92 THR A C 1
ATOM 723 O O . THR A 1 92 ? -9.120 -4.551 15.542 1.00 95.75 92 THR A O 1
ATOM 726 N N . ILE A 1 93 ? -8.691 -4.651 17.734 1.00 94.81 93 ILE A N 1
ATOM 727 C CA . ILE A 1 93 ? -7.251 -4.384 17.632 1.00 94.81 93 ILE A CA 1
ATOM 728 C C . ILE A 1 93 ? -6.471 -5.652 17.980 1.00 94.81 93 ILE A C 1
ATOM 730 O O . ILE A 1 93 ? -6.579 -6.181 19.082 1.00 94.81 93 ILE A O 1
ATOM 734 N N . PHE A 1 94 ? -5.636 -6.132 17.060 1.00 91.19 94 PHE A N 1
ATOM 735 C CA . PHE A 1 94 ? -4.689 -7.210 17.353 1.00 91.19 94 PHE A CA 1
ATOM 736 C C . PHE A 1 94 ? -3.413 -6.647 17.988 1.00 91.19 94 PHE A C 1
ATOM 738 O O . PHE A 1 94 ? -2.815 -5.706 17.458 1.00 91.19 94 PHE A O 1
ATOM 745 N N . GLY A 1 95 ? -2.984 -7.242 19.102 1.00 90.44 95 GLY A N 1
ATOM 746 C CA . GLY A 1 95 ? -1.878 -6.733 19.915 1.00 90.44 95 GLY A CA 1
ATOM 747 C C . GLY A 1 95 ? -2.307 -5.585 20.829 1.00 90.44 95 GLY A C 1
ATOM 748 O O . GLY A 1 95 ? -3.451 -5.531 21.268 1.00 90.44 95 GLY A O 1
ATOM 749 N N . ASP A 1 96 ? -1.382 -4.676 21.133 1.00 92.31 96 ASP A N 1
ATOM 750 C CA . ASP A 1 96 ? -1.613 -3.524 22.018 1.00 92.31 96 ASP A CA 1
ATOM 751 C C . ASP A 1 96 ? -1.996 -2.233 21.267 1.00 92.31 96 ASP A C 1
ATOM 753 O O . ASP A 1 96 ? -2.269 -1.204 21.888 1.00 92.31 96 ASP A O 1
ATOM 757 N N . GLY A 1 97 ? -2.030 -2.279 19.931 1.00 91.56 97 GLY A N 1
ATOM 758 C CA . GLY A 1 97 ? -2.359 -1.140 19.076 1.00 91.56 97 GLY A CA 1
ATOM 759 C C . GLY A 1 97 ? -1.220 -0.138 18.883 1.00 91.56 97 GLY A C 1
ATOM 760 O O . GLY A 1 97 ? -1.444 0.871 18.215 1.00 91.56 97 GLY A O 1
ATOM 761 N N . SER A 1 98 ? -0.029 -0.391 19.443 1.00 93.12 98 SER A N 1
ATOM 762 C CA . SER A 1 98 ? 1.150 0.479 19.320 1.00 93.12 98 SER A CA 1
ATOM 763 C C . SER A 1 98 ? 1.848 0.369 17.965 1.00 93.12 98 SER A C 1
ATOM 765 O O . SER A 1 98 ? 2.641 1.238 17.604 1.00 93.12 98 SER A O 1
ATOM 767 N N . GLN A 1 99 ? 1.547 -0.681 17.198 1.00 88.62 99 GLN A N 1
ATOM 768 C CA . GLN A 1 99 ? 2.102 -0.865 15.870 1.00 88.62 99 GLN A CA 1
ATOM 769 C C . GLN A 1 99 ? 1.704 0.299 14.962 1.00 88.62 99 GLN A C 1
ATOM 771 O O . GLN A 1 99 ? 0.537 0.699 14.909 1.00 88.62 99 GLN A O 1
ATOM 776 N N . THR A 1 100 ? 2.682 0.824 14.233 1.00 88.38 100 THR A N 1
ATOM 777 C CA . THR A 1 100 ? 2.489 1.960 13.343 1.00 88.38 100 THR A CA 1
ATOM 778 C C . THR A 1 100 ? 2.243 1.515 11.907 1.00 88.38 100 THR A C 1
ATOM 780 O O . THR A 1 100 ? 2.699 0.455 11.457 1.00 88.38 100 THR A O 1
ATOM 783 N N . ARG A 1 101 ? 1.456 2.310 11.182 1.00 86.69 101 ARG A N 1
ATOM 784 C CA . ARG A 1 101 ? 1.215 2.182 9.744 1.00 86.69 101 ARG A CA 1
ATOM 785 C C . ARG A 1 101 ? 1.071 3.570 9.139 1.00 86.69 101 ARG A C 1
ATOM 787 O O . ARG A 1 101 ? 0.612 4.495 9.805 1.00 86.69 101 ARG A O 1
ATOM 794 N N . SER A 1 102 ? 1.402 3.691 7.862 1.00 89.50 102 SER A N 1
ATOM 795 C CA . SER A 1 102 ? 1.075 4.871 7.075 1.00 89.50 102 SER A CA 1
ATOM 796 C C . SER A 1 102 ? -0.041 4.577 6.079 1.00 89.50 102 SER A C 1
ATOM 798 O O . SER A 1 102 ? -0.188 3.452 5.592 1.00 89.50 102 SER A O 1
ATOM 800 N N . PHE A 1 103 ? -0.848 5.597 5.790 1.00 92.06 103 PHE A N 1
ATOM 801 C CA . PHE A 1 103 ? -1.983 5.501 4.877 1.00 92.06 103 PHE A CA 1
ATOM 802 C C . PHE A 1 103 ? -1.978 6.690 3.914 1.00 92.06 103 PHE A C 1
ATOM 804 O O . PHE A 1 103 ? -1.987 7.851 4.326 1.00 92.06 103 PHE A O 1
ATOM 811 N N . CYS A 1 104 ? -1.946 6.394 2.618 1.00 95.56 104 CYS A N 1
ATOM 812 C CA . CYS A 1 104 ? -2.027 7.372 1.540 1.00 95.56 104 CYS A CA 1
ATOM 813 C C . CYS A 1 104 ? -3.490 7.565 1.136 1.00 95.56 104 CYS A C 1
ATOM 815 O O . CYS A 1 104 ? -4.205 6.586 0.913 1.00 95.56 104 CYS A O 1
ATOM 817 N N . TYR A 1 105 ? -3.956 8.808 1.068 1.00 96.44 105 TYR A N 1
ATOM 818 C CA . TYR A 1 105 ? -5.304 9.072 0.583 1.00 96.44 105 TYR A CA 1
ATOM 819 C C . TYR A 1 105 ? -5.358 8.912 -0.943 1.00 96.44 105 TYR A C 1
ATOM 821 O O . TYR A 1 105 ? -4.392 9.206 -1.647 1.00 96.44 105 TYR A O 1
ATOM 829 N N . VAL A 1 106 ? -6.483 8.419 -1.467 1.00 97.06 106 VAL A N 1
ATOM 830 C CA . VAL A 1 106 ? -6.622 8.054 -2.887 1.00 97.06 106 VAL A CA 1
ATOM 831 C C . VAL A 1 106 ? -6.328 9.212 -3.841 1.00 97.06 106 VAL A C 1
ATOM 833 O O . VAL A 1 106 ? -5.717 8.988 -4.885 1.00 97.06 106 VAL A O 1
ATOM 836 N N . ASP A 1 107 ? -6.686 10.444 -3.480 1.00 97.94 107 ASP A N 1
ATOM 837 C CA . ASP A 1 107 ? -6.428 11.607 -4.334 1.00 97.94 107 ASP A CA 1
ATOM 838 C C . ASP A 1 107 ? -4.924 11.913 -4.430 1.00 97.94 107 ASP A C 1
ATOM 840 O O . ASP A 1 107 ? -4.429 12.229 -5.513 1.00 97.94 107 ASP A O 1
ATOM 844 N N . ASP A 1 108 ? -4.169 11.730 -3.341 1.00 97.56 108 ASP A N 1
ATOM 845 C CA . ASP A 1 108 ? -2.711 11.899 -3.338 1.00 97.56 108 ASP A CA 1
ATOM 846 C C . ASP A 1 108 ? -2.030 10.836 -4.204 1.00 97.56 108 ASP A C 1
ATOM 848 O O . ASP A 1 108 ? -1.154 11.154 -5.016 1.00 97.56 108 ASP A O 1
ATOM 852 N N . LEU A 1 109 ? -2.480 9.579 -4.096 1.00 97.88 109 LEU A N 1
ATOM 853 C CA . LEU A 1 109 ? -2.017 8.493 -4.959 1.00 97.88 109 LEU A CA 1
ATOM 854 C C . LEU A 1 109 ? -2.259 8.833 -6.436 1.00 97.88 109 LEU A C 1
ATOM 856 O O . LEU A 1 109 ? -1.344 8.716 -7.253 1.00 97.88 109 LEU A O 1
ATOM 860 N N . LEU A 1 110 ? -3.476 9.256 -6.788 1.00 97.50 110 LEU A N 1
ATOM 861 C CA . LEU A 1 110 ? -3.838 9.579 -8.169 1.00 97.50 110 LEU A CA 1
ATOM 862 C C . LEU A 1 110 ? -3.004 10.743 -8.712 1.00 97.50 110 LEU A C 1
ATOM 864 O O . LEU A 1 110 ? -2.467 10.641 -9.818 1.00 97.50 110 LEU A O 1
ATOM 868 N N . ASN A 1 111 ? -2.830 11.808 -7.928 1.00 97.94 111 ASN A N 1
ATOM 869 C CA . ASN A 1 111 ? -1.995 12.949 -8.300 1.00 97.94 111 ASN A CA 1
ATOM 870 C C . ASN A 1 111 ? -0.547 12.523 -8.577 1.00 97.94 111 ASN A C 1
ATOM 872 O O . ASN A 1 111 ? 0.043 12.921 -9.589 1.00 97.94 111 ASN A O 1
ATOM 876 N N . ALA A 1 112 ? 0.018 11.671 -7.721 1.00 96.88 112 ALA A N 1
ATOM 877 C CA . ALA A 1 112 ? 1.376 11.172 -7.882 1.00 96.88 112 ALA A CA 1
ATOM 878 C C . ALA A 1 112 ? 1.506 10.219 -9.090 1.00 96.88 112 ALA A C 1
ATOM 880 O O . ALA A 1 112 ? 2.451 10.346 -9.870 1.00 96.88 112 ALA A O 1
ATOM 881 N N . MET A 1 113 ? 0.530 9.331 -9.324 1.00 97.12 113 MET A N 1
ATOM 882 C CA . MET A 1 113 ? 0.501 8.442 -10.496 1.00 97.12 113 MET A CA 1
ATOM 883 C C . MET A 1 113 ? 0.419 9.221 -11.814 1.00 97.12 113 MET A C 1
ATOM 885 O O . MET A 1 113 ? 1.160 8.921 -12.752 1.00 97.12 113 MET A O 1
ATOM 889 N N . VAL A 1 114 ? -0.452 10.233 -11.893 1.00 97.25 114 VAL A N 1
ATOM 890 C CA . VAL A 1 114 ? -0.593 11.084 -13.085 1.00 97.25 114 VAL A CA 1
ATOM 891 C C . VAL A 1 114 ? 0.680 11.896 -13.324 1.00 97.25 114 VAL A C 1
ATOM 893 O O . VAL A 1 114 ? 1.154 11.981 -14.458 1.00 97.25 114 VAL A O 1
ATOM 896 N N . SER A 1 115 ? 1.279 12.451 -12.271 1.00 96.56 115 SER A N 1
ATOM 897 C CA . SER A 1 115 ? 2.539 13.198 -12.380 1.00 96.56 115 SER A CA 1
ATOM 898 C C . SER A 1 115 ? 3.681 12.305 -12.869 1.00 96.56 115 SER A C 1
ATOM 900 O O . SER A 1 115 ? 4.421 12.672 -13.785 1.00 96.56 115 SER A O 1
ATOM 902 N N . PHE A 1 116 ? 3.788 11.092 -12.324 1.00 96.44 116 PHE A N 1
ATOM 903 C CA . PHE A 1 116 ? 4.817 10.143 -12.727 1.00 96.44 116 PHE A CA 1
ATOM 904 C C . PHE A 1 116 ? 4.625 9.646 -14.164 1.00 96.44 116 PHE A C 1
ATOM 906 O O . PHE A 1 116 ? 5.590 9.563 -14.926 1.00 96.44 116 PHE A O 1
ATOM 913 N N . MET A 1 117 ? 3.377 9.403 -14.580 1.00 95.75 117 MET A N 1
ATOM 914 C CA . MET A 1 117 ? 3.047 9.061 -15.966 1.00 95.75 117 MET A CA 1
ATOM 915 C C . MET A 1 117 ? 3.539 10.121 -16.960 1.00 95.75 117 MET A C 1
ATOM 917 O O . MET A 1 117 ? 4.071 9.772 -18.011 1.00 95.75 117 MET A O 1
ATOM 921 N N . ASN A 1 118 ? 3.415 11.403 -16.611 1.00 95.31 118 ASN A N 1
ATOM 922 C CA . ASN A 1 118 ? 3.819 12.522 -17.465 1.00 95.31 118 ASN A CA 1
ATOM 923 C C . ASN A 1 118 ? 5.308 12.901 -17.348 1.00 95.31 118 ASN A C 1
ATOM 925 O O . ASN A 1 118 ? 5.781 13.776 -18.072 1.00 95.31 118 ASN A O 1
ATOM 929 N N . THR A 1 119 ? 6.064 12.261 -16.454 1.00 94.44 119 THR A N 1
ATOM 930 C CA . THR A 1 119 ? 7.500 12.525 -16.290 1.00 94.44 119 THR A CA 1
ATOM 931 C C . THR A 1 119 ? 8.277 11.883 -17.434 1.00 94.44 119 THR A C 1
ATOM 933 O O . THR A 1 119 ? 8.109 10.695 -17.692 1.00 94.44 119 THR A O 1
ATOM 936 N N . LEU A 1 120 ? 9.139 12.638 -18.117 1.00 89.94 120 LEU A N 1
ATOM 937 C CA . LEU A 1 120 ? 9.974 12.123 -19.207 1.00 89.94 120 LEU A CA 1
ATOM 938 C C . LEU A 1 120 ? 11.267 11.494 -18.675 1.00 89.94 120 LEU A C 1
ATOM 940 O O . LEU A 1 120 ? 11.796 11.920 -17.652 1.00 89.94 120 LEU A O 1
ATOM 944 N N . ASN A 1 121 ? 11.808 10.520 -19.412 1.00 85.19 121 ASN A N 1
ATOM 945 C CA . ASN A 1 121 ? 13.111 9.895 -19.142 1.00 85.19 121 ASN A CA 1
ATOM 946 C C . ASN A 1 121 ? 13.255 9.266 -17.742 1.00 85.19 121 ASN A C 1
ATOM 948 O O . ASN A 1 121 ? 14.362 9.181 -17.213 1.00 85.19 121 ASN A O 1
ATOM 952 N N . CYS A 1 122 ? 12.152 8.802 -17.148 1.00 88.50 122 CYS A N 1
ATOM 953 C CA . CYS A 1 122 ? 12.160 8.100 -15.868 1.00 88.50 122 CYS A CA 1
ATOM 954 C C . CYS A 1 122 ? 11.477 6.736 -16.007 1.00 88.50 122 CYS A C 1
ATOM 956 O O . CYS A 1 122 ? 10.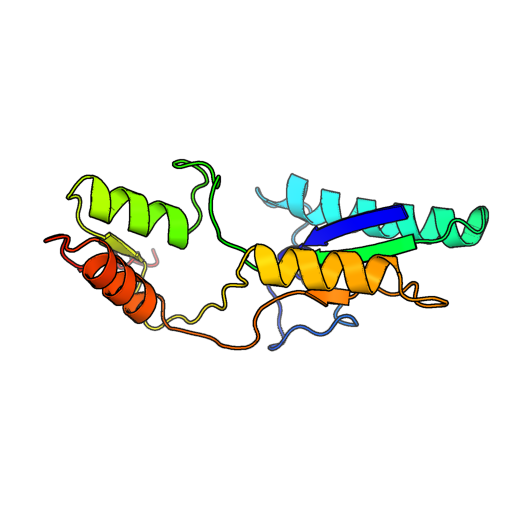274 6.657 -16.248 1.00 88.50 122 CYS A O 1
ATOM 958 N N . THR A 1 123 ? 12.254 5.659 -15.886 1.00 85.69 123 THR A N 1
ATOM 959 C CA . THR A 1 123 ? 11.794 4.275 -16.111 1.00 85.69 123 THR A CA 1
ATOM 960 C C . THR A 1 123 ? 11.895 3.387 -14.871 1.00 85.69 123 THR A C 1
ATOM 962 O O . THR A 1 123 ? 11.462 2.239 -14.915 1.00 85.69 123 THR A O 1
ATOM 965 N N . GLY A 1 124 ? 12.458 3.895 -13.768 1.00 87.62 124 GLY A N 1
ATOM 966 C CA . GLY A 1 124 ? 12.603 3.154 -12.513 1.00 87.62 124 GLY A CA 1
ATOM 967 C C . GLY A 1 124 ? 11.272 2.929 -11.785 1.00 87.62 124 GLY A C 1
ATOM 968 O O . GLY A 1 124 ? 10.277 3.583 -12.105 1.00 87.62 124 GLY A O 1
ATOM 969 N N . PRO A 1 125 ? 11.230 2.006 -10.807 1.00 96.12 125 PRO A N 1
ATOM 970 C CA . PRO A 1 125 ? 10.108 1.951 -9.884 1.00 96.12 125 PRO A CA 1
ATOM 971 C C . PRO A 1 125 ? 10.085 3.216 -9.016 1.00 96.12 125 PRO A C 1
ATOM 973 O O . PRO A 1 125 ? 11.135 3.782 -8.723 1.00 96.12 125 PRO A O 1
ATOM 976 N N . LEU A 1 126 ? 8.892 3.636 -8.601 1.00 96.75 126 LEU A N 1
ATOM 977 C CA . LEU A 1 126 ? 8.693 4.742 -7.667 1.00 96.75 126 LEU A CA 1
ATOM 978 C C . LEU A 1 126 ? 7.768 4.297 -6.536 1.00 96.75 126 LEU A C 1
ATOM 980 O O . LEU A 1 126 ? 6.659 3.819 -6.797 1.00 96.75 126 LEU A O 1
ATOM 984 N N . ASN A 1 127 ? 8.208 4.468 -5.293 1.00 96.81 127 ASN A N 1
ATOM 985 C CA . ASN A 1 127 ? 7.355 4.291 -4.129 1.00 96.81 127 ASN A CA 1
ATOM 986 C C . ASN A 1 127 ? 6.360 5.451 -4.043 1.00 96.81 127 ASN A C 1
ATOM 988 O O . ASN A 1 127 ? 6.749 6.617 -4.041 1.00 96.81 127 ASN A O 1
ATOM 992 N N . ILE A 1 128 ? 5.069 5.131 -3.946 1.00 96.44 128 ILE A N 1
ATOM 993 C 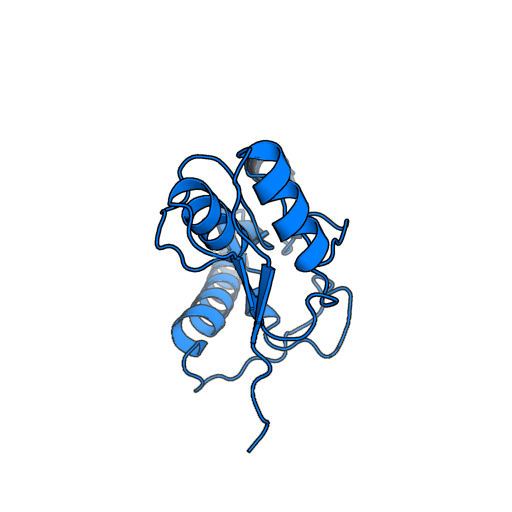CA . ILE A 1 128 ? 4.021 6.122 -3.689 1.00 96.44 128 ILE A CA 1
ATOM 994 C C . ILE A 1 128 ? 3.261 5.704 -2.439 1.00 96.44 128 ILE A C 1
ATOM 996 O O . ILE A 1 128 ? 2.666 4.627 -2.375 1.00 96.44 128 ILE A O 1
ATOM 1000 N N . GLY A 1 129 ? 3.306 6.576 -1.440 1.00 94.31 129 GLY A N 1
ATOM 1001 C CA . GLY A 1 129 ? 2.710 6.371 -0.134 1.00 94.31 129 GLY A CA 1
ATOM 1002 C C . GLY A 1 129 ? 2.750 7.650 0.691 1.00 94.31 129 GLY A C 1
ATOM 1003 O O . GLY A 1 129 ? 3.185 8.700 0.221 1.00 94.31 129 GLY A O 1
ATOM 1004 N N . ASN A 1 130 ? 2.316 7.540 1.940 1.00 92.88 130 ASN A N 1
ATOM 1005 C CA . ASN A 1 130 ? 2.448 8.598 2.930 1.00 92.88 130 ASN A CA 1
ATOM 1006 C C . ASN A 1 130 ? 3.603 8.226 3.880 1.00 92.88 130 ASN A C 1
ATOM 1008 O O . ASN A 1 130 ? 3.605 7.099 4.374 1.00 92.88 130 ASN A O 1
ATOM 1012 N N . PRO A 1 131 ? 4.604 9.091 4.118 1.00 87.31 131 PRO A N 1
ATOM 1013 C CA . PRO A 1 131 ? 5.672 8.801 5.075 1.00 87.31 131 PRO A CA 1
ATOM 1014 C C . PRO A 1 131 ? 5.236 9.005 6.532 1.00 87.31 131 PRO A C 1
ATOM 1016 O O . PRO A 1 131 ? 5.948 8.592 7.442 1.00 87.31 131 PRO A O 1
ATOM 1019 N N . THR A 1 132 ? 4.101 9.667 6.770 1.00 89.62 132 THR A N 1
ATOM 1020 C CA . THR A 1 132 ? 3.582 9.875 8.118 1.00 89.62 132 THR A CA 1
ATOM 1021 C C . THR A 1 132 ? 2.949 8.591 8.629 1.00 89.62 132 THR A C 1
ATOM 1023 O O . THR A 1 132 ? 2.013 8.054 8.032 1.00 89.62 132 THR A O 1
ATOM 1026 N N . GLU A 1 133 ? 3.477 8.113 9.747 1.00 88.12 133 GLU A N 1
ATOM 1027 C CA . GLU A 1 133 ? 2.959 6.957 10.453 1.00 88.12 133 GLU A CA 1
ATOM 1028 C C . GLU A 1 133 ? 2.063 7.366 11.621 1.00 88.12 133 GLU A C 1
ATOM 1030 O O . GLU A 1 133 ? 2.294 8.381 12.278 1.00 88.12 133 GLU A O 1
ATOM 1035 N N . PHE A 1 134 ? 1.075 6.520 11.898 1.00 90.12 134 PHE A N 1
ATOM 1036 C CA . PHE A 1 134 ? 0.193 6.614 13.057 1.00 90.12 134 PHE A CA 1
ATOM 1037 C C . PHE A 1 134 ? 0.017 5.219 13.645 1.00 90.12 134 PHE A C 1
ATOM 1039 O O . PHE A 1 134 ? 0.113 4.208 12.938 1.00 90.12 134 PHE A O 1
ATOM 1046 N N . THR A 1 135 ? -0.253 5.146 14.939 1.00 94.56 135 THR A N 1
ATOM 1047 C CA . THR A 1 135 ? -0.568 3.886 15.607 1.00 94.56 135 THR A CA 1
ATOM 1048 C C . THR A 1 135 ? -1.943 3.374 15.176 1.00 94.56 135 THR A C 1
ATOM 1050 O O . THR A 1 135 ? -2.861 4.139 14.872 1.00 94.56 135 THR A O 1
ATOM 1053 N N . ILE A 1 136 ? -2.124 2.053 15.187 1.00 95.62 136 ILE A N 1
ATOM 1054 C CA . ILE A 1 136 ? -3.441 1.443 14.939 1.00 95.62 136 ILE A CA 1
ATOM 1055 C C . ILE A 1 136 ? -4.477 1.922 15.960 1.00 95.62 136 ILE A C 1
ATOM 1057 O O . ILE A 1 136 ? -5.649 2.091 15.624 1.00 95.62 136 ILE A O 1
ATOM 1061 N N . LYS A 1 137 ? -4.043 2.192 17.193 1.00 96.38 137 LYS A N 1
ATOM 1062 C CA . LYS A 1 137 ? -4.892 2.786 18.222 1.00 96.38 137 LYS A CA 1
ATOM 1063 C C . LYS A 1 137 ? -5.365 4.196 17.855 1.00 96.38 137 LYS A C 1
ATOM 1065 O O . LYS A 1 137 ? -6.557 4.460 17.984 1.00 96.38 137 LYS A O 1
ATOM 1070 N N . GLU A 1 138 ? -4.473 5.076 17.399 1.00 96.50 138 GLU A N 1
ATOM 1071 C CA . GLU A 1 138 ? -4.842 6.430 16.950 1.00 96.50 138 GLU A CA 1
ATOM 1072 C C . GLU A 1 138 ? -5.837 6.370 15.790 1.00 96.50 138 GLU A C 1
ATOM 1074 O O . GLU A 1 138 ? -6.852 7.059 15.825 1.00 96.50 138 GLU A O 1
ATOM 1079 N N . LEU A 1 139 ? -5.611 5.478 14.817 1.00 95.94 139 LEU A N 1
ATOM 1080 C CA . LEU A 1 139 ? -6.554 5.259 13.717 1.00 95.94 139 LEU A CA 1
ATOM 1081 C C . LEU A 1 139 ? -7.948 4.864 14.231 1.00 95.94 139 LEU A C 1
ATOM 1083 O O . LEU A 1 139 ? -8.949 5.423 13.791 1.00 95.94 139 LEU A O 1
ATOM 1087 N N . ALA A 1 140 ? -8.028 3.909 15.160 1.00 96.69 140 ALA A N 1
ATOM 1088 C CA . ALA A 1 140 ? -9.302 3.463 15.720 1.00 96.69 140 ALA A CA 1
ATOM 1089 C C . ALA A 1 140 ? -10.036 4.590 16.468 1.00 96.69 140 ALA A C 1
ATOM 1091 O O . ALA A 1 140 ? -11.249 4.743 16.334 1.00 96.69 140 ALA A O 1
ATOM 1092 N N . GLN A 1 141 ? -9.299 5.398 17.235 1.00 96.94 141 GLN A N 1
ATOM 1093 C CA . GLN A 1 141 ? -9.851 6.544 17.961 1.00 96.94 141 GLN A CA 1
ATOM 1094 C C . GLN A 1 141 ? -10.386 7.618 17.011 1.00 96.94 141 GLN A C 1
ATOM 1096 O O . GLN A 1 141 ? -11.478 8.140 17.237 1.00 96.94 141 GLN A O 1
ATOM 1101 N N . GLU A 1 142 ? -9.654 7.907 15.935 1.00 96.50 142 GLU A N 1
ATOM 1102 C CA . GLU A 1 142 ? -10.078 8.862 14.913 1.00 96.50 142 GLU A CA 1
ATOM 1103 C C . GLU A 1 142 ? -11.361 8.393 14.217 1.00 96.50 142 GLU A C 1
ATOM 1105 O O . GLU A 1 142 ? -12.307 9.163 14.063 1.00 96.50 142 GLU A O 1
ATOM 1110 N N . VAL A 1 143 ? -11.450 7.103 13.876 1.00 96.81 143 VAL A N 1
ATOM 1111 C CA . VAL A 1 143 ? -12.659 6.526 13.274 1.00 96.81 143 VAL A CA 1
ATOM 1112 C C . VAL A 1 143 ? -13.870 6.661 14.202 1.00 96.81 143 VAL A C 1
ATOM 1114 O O . VAL A 1 143 ? -14.926 7.100 13.745 1.00 96.81 143 VAL A O 1
ATOM 1117 N N . ILE A 1 144 ? -13.739 6.342 15.495 1.00 97.75 144 ILE A N 1
ATOM 1118 C CA . ILE A 1 144 ? -14.829 6.508 16.477 1.00 97.75 144 ILE A CA 1
ATOM 1119 C C . ILE A 1 144 ? -15.282 7.970 16.538 1.00 97.75 144 ILE A C 1
ATOM 1121 O O . ILE A 1 144 ? -16.480 8.250 16.491 1.00 97.75 144 ILE A O 1
ATOM 1125 N N . SER A 1 145 ? -14.322 8.898 16.604 1.00 97.69 145 SER A N 1
ATOM 1126 C CA . SER A 1 145 ? -14.579 10.339 16.651 1.00 97.69 145 SER A CA 1
ATOM 1127 C C . SER A 1 145 ? -15.362 10.816 15.422 1.00 97.69 145 SER A C 1
ATOM 1129 O O . SER A 1 145 ? -16.431 11.414 15.553 1.00 97.69 145 SER A O 1
ATOM 1131 N N . LEU A 1 146 ? -14.884 10.482 14.220 1.00 97.25 146 LEU A N 1
ATOM 1132 C CA . LEU A 1 146 ? -15.484 10.916 12.954 1.00 97.25 146 LEU A CA 1
ATOM 1133 C C . LEU A 1 146 ? -16.856 10.287 12.688 1.00 97.25 146 LEU A C 1
ATOM 1135 O O . LEU A 1 146 ? -17.713 10.917 12.071 1.00 97.25 146 LEU A O 1
ATOM 1139 N N . THR A 1 147 ? -17.078 9.056 13.150 1.00 96.94 147 THR A N 1
ATOM 1140 C CA . THR A 1 147 ? -18.364 8.352 13.001 1.00 96.94 147 THR A CA 1
ATOM 1141 C C . THR A 1 147 ? -19.356 8.668 14.119 1.00 96.94 147 THR A C 1
ATOM 1143 O O . THR A 1 147 ? -20.518 8.282 14.019 1.00 96.94 147 THR A O 1
ATOM 1146 N N . SER A 1 148 ? -18.932 9.378 15.175 1.00 97.19 148 SER A N 1
ATOM 1147 C CA . SER A 1 148 ? -19.719 9.570 16.404 1.00 97.19 148 SER A CA 1
ATOM 1148 C C . SER A 1 148 ? -20.205 8.247 17.018 1.00 97.19 148 SER A C 1
ATOM 1150 O O . SER A 1 148 ? -21.284 8.186 17.611 1.00 97.19 148 SER A O 1
ATOM 1152 N N . SER A 1 149 ? -19.422 7.178 16.853 1.00 97.25 149 SER A N 1
ATOM 1153 C CA . SER A 1 149 ? -19.780 5.838 17.312 1.00 97.25 149 SER A CA 1
ATOM 1154 C C . SER A 1 149 ? -19.563 5.667 18.820 1.00 97.25 149 SER A C 1
ATOM 1156 O O . SER A 1 149 ? -18.737 6.339 19.438 1.00 97.25 149 SER A O 1
ATOM 1158 N N . THR A 1 150 ? -20.300 4.737 19.428 1.00 96.50 150 THR A N 1
ATOM 1159 C CA . THR A 1 150 ? -20.110 4.313 20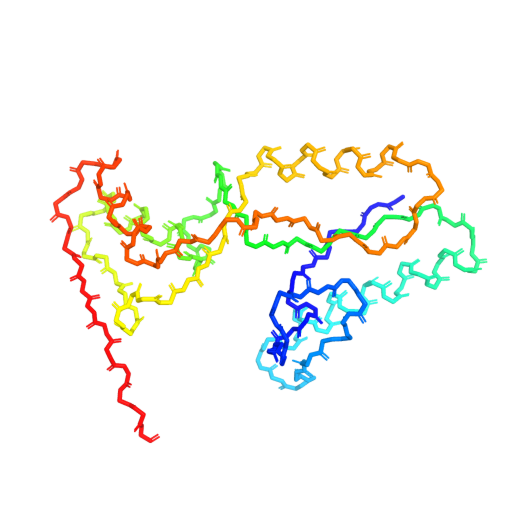.827 1.00 96.50 150 THR A CA 1
ATOM 1160 C C . THR A 1 150 ? -19.260 3.047 20.962 1.00 96.50 150 THR A C 1
ATOM 1162 O O . THR A 1 150 ? -19.120 2.533 22.076 1.00 96.50 150 THR A O 1
ATOM 1165 N N . SER A 1 151 ? -18.726 2.527 19.851 1.00 97.38 151 SER A N 1
ATOM 1166 C CA . SER A 1 151 ? -17.879 1.334 19.807 1.00 97.38 151 SER A CA 1
ATOM 1167 C C . SER A 1 151 ? -16.688 1.437 20.756 1.00 97.38 151 SER A C 1
ATOM 1169 O O . SER A 1 151 ? -16.053 2.488 20.883 1.00 97.38 151 SER A O 1
ATOM 1171 N N . LYS A 1 152 ? -16.349 0.331 21.423 1.00 97.19 152 LYS A N 1
ATOM 1172 C CA . LYS A 1 152 ? -15.178 0.257 22.303 1.00 97.19 152 LYS A CA 1
ATOM 1173 C C . LYS A 1 152 ? -13.999 -0.351 21.560 1.00 97.19 152 LYS A C 1
ATOM 1175 O O . LYS A 1 152 ? -14.161 -1.082 20.590 1.00 97.19 152 LYS A O 1
ATOM 1180 N N . LEU A 1 153 ? -12.793 -0.068 22.047 1.00 97.31 153 LEU A N 1
ATOM 1181 C CA . LEU A 1 153 ? -11.587 -0.745 21.575 1.00 97.31 153 LEU A CA 1
ATOM 1182 C C . LEU A 1 153 ? -11.441 -2.082 22.306 1.00 97.31 153 LEU A C 1
ATOM 1184 O O . LEU A 1 153 ? -11.310 -2.098 23.533 1.00 97.31 153 LEU A O 1
ATOM 1188 N N . VAL A 1 154 ? -11.424 -3.184 21.559 1.00 96.75 154 VAL A N 1
ATOM 1189 C CA . VAL A 1 154 ? -11.209 -4.538 22.083 1.00 96.75 154 VAL A CA 1
ATOM 1190 C C . VAL A 1 154 ? -9.875 -5.067 21.574 1.00 96.75 154 VAL A C 1
ATOM 1192 O O . VAL A 1 154 ? -9.624 -5.109 20.371 1.00 96.75 154 VAL A O 1
ATOM 1195 N N . TYR A 1 155 ? -9.016 -5.481 22.505 1.00 95.44 155 TYR A N 1
ATOM 1196 C CA . TYR A 1 155 ? -7.657 -5.931 22.213 1.00 95.44 155 TYR A CA 1
ATOM 1197 C C . TYR A 1 155 ? -7.578 -7.457 22.231 1.00 95.44 155 TYR A C 1
ATOM 1199 O O . TYR A 1 155 ? -7.904 -8.094 23.234 1.00 95.44 155 TYR A O 1
ATOM 1207 N N . PHE A 1 156 ? -7.097 -8.039 21.137 1.00 91.19 156 PHE A N 1
ATOM 1208 C CA . PHE A 1 156 ? -6.851 -9.469 21.010 1.00 91.19 156 PHE A CA 1
ATOM 1209 C C . PHE A 1 156 ? -5.353 -9.744 21.049 1.00 91.19 156 PHE A C 1
ATOM 1211 O O . PHE A 1 156 ? -4.611 -9.474 20.100 1.00 91.19 156 PHE A O 1
ATOM 1218 N N . PHE A 1 157 ? -4.915 -10.333 22.157 1.00 85.38 157 PHE A N 1
ATOM 1219 C CA . PHE A 1 157 ? -3.566 -10.854 22.305 1.00 85.38 157 PHE A CA 1
ATOM 1220 C C . PH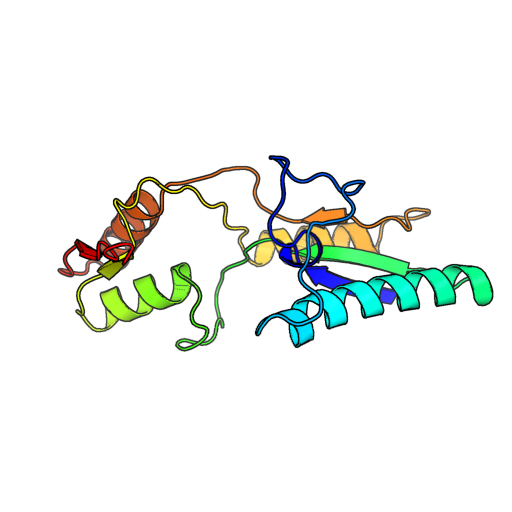E A 1 157 ? -3.555 -12.297 21.814 1.00 85.38 157 PHE A C 1
ATOM 1222 O O . PHE A 1 157 ? -4.109 -13.189 22.455 1.00 85.38 157 PHE A O 1
ATOM 1229 N N . VAL A 1 158 ? -2.938 -12.536 20.658 1.00 61.75 158 VAL A N 1
ATOM 1230 C CA . VAL A 1 158 ? -2.690 -13.905 20.207 1.00 61.75 158 VAL A CA 1
ATOM 1231 C C . VAL A 1 158 ? -1.643 -14.502 21.147 1.00 61.75 158 VAL A C 1
ATOM 1233 O O . VAL A 1 158 ? -0.498 -14.047 21.173 1.00 61.75 158 VAL A O 1
ATOM 1236 N N . LEU A 1 159 ? -2.033 -15.503 21.940 1.00 47.38 159 LEU A N 1
ATOM 1237 C CA . LEU A 1 159 ? -1.082 -16.363 22.639 1.00 47.38 159 LEU A CA 1
ATOM 1238 C C . LEU A 1 159 ? -0.189 -16.997 21.567 1.00 47.38 159 LEU A C 1
ATOM 1240 O O . LEU A 1 159 ? -0.672 -17.779 20.752 1.00 47.38 159 LEU A O 1
ATOM 1244 N N . LYS A 1 160 ? 1.097 -16.628 21.536 1.00 40.00 160 LYS A N 1
ATOM 1245 C CA . LYS A 1 160 ? 2.107 -17.401 20.808 1.00 40.00 160 LYS A CA 1
ATOM 1246 C C . LYS A 1 160 ? 2.154 -18.781 21.468 1.00 40.00 160 LYS A C 1
ATOM 1248 O O . LYS A 1 160 ? 2.722 -18.904 22.551 1.00 40.00 160 LYS A O 1
ATOM 1253 N N . ILE A 1 161 ? 1.476 -19.756 20.866 1.00 38.78 161 ILE A N 1
ATOM 1254 C CA . ILE A 1 161 ? 1.645 -21.184 21.162 1.00 38.78 161 ILE A CA 1
ATOM 1255 C C . ILE A 1 161 ? 2.871 -21.672 20.396 1.00 38.78 161 ILE A C 1
ATOM 1257 O O . ILE A 1 161 ? 3.016 -21.250 19.225 1.00 38.78 161 ILE A O 1
#

pLDDT: mean 93.36, std 8.41, range [38.78, 98.44]

Secondary structure (DSSP, 8-state):
-EEEEEGGGGBS-SSSSPPTT---B--TTSTTHHHHHHHHHHHHHHHHHHHHH----EEEEE-SEE-TT--TTS--HHHHHHHHHHHTPPEEEETTS--EEE-EEHHHHHHHHHHHHT-TT--SEEEES---EEEHHHHHHHHHHHHT--PPEEEE-----

Sequence (161 aa):
MLQASTSEVYGDPEVHPQKEEYRGSVNTIGLRACYDEGKRCAETLMFDYHRKNGVDIRVVRIFSTYGPRMAADDGRVVSNFIIQALDGDDITIFGDGSQTRSFCYVDDLLNAMVSFMNTLNCTGPLNIGNPTEFTIKELAQEVISLTSSTSKLVYFFVLKI

Foldseek 3Di:
DEDEAAPCLQPPPPDPPDDLPRRHDHDCPDPCNCRNVVRVVVLVVQVVCCVPPVDQYEYEHEYAEDDPPDDLPNPDLLSVLLNCQLVLHAREAEDPQQDKDFYHYPVQVVVVRVVRVPDPPDHGYDYDTDPDIDTSVVSNVVSCVVSVGPHHHDYDYPPPD

Radius of gyration: 18.25 Å; chains: 1; bounding box: 39×34×50 Å